Protein AF-A0A3D1TG32-F1 (afdb_monomer_lite)

Secondary structure (DSSP, 8-state):
----HHHHHHHHHHH-TT--PEEEE----SHHHHHHHHHHHHHHHHHHHHH----SHHHHHHHHHHHHHHHHHHHHHHHHHHHHHHT-EEEETTTEEE--SSHHHHHHHHHHHHT-

Structure (mmCIF, N/CA/C/O backbone):
data_AF-A0A3D1TG32-F1
#
_entry.id   AF-A0A3D1TG32-F1
#
loop_
_atom_site.group_PDB
_atom_site.id
_atom_site.type_symbol
_atom_site.label_atom_id
_atom_site.label_alt_id
_atom_site.label_comp_id
_atom_site.label_asym_id
_atom_site.label_entity_id
_atom_site.label_seq_id
_atom_site.pdbx_PDB_ins_code
_atom_site.Cartn_x
_atom_site.Cartn_y
_atom_site.Cartn_z
_atom_site.occupancy
_atom_site.B_iso_or_equiv
_atom_site.auth_seq_id
_atom_site.auth_comp_id
_atom_site.auth_asym_id
_atom_site.auth_atom_id
_atom_site.pdbx_PDB_model_num
ATOM 1 N N . TRP A 1 1 ? -0.770 10.480 2.208 1.00 73.12 1 TRP A N 1
ATOM 2 C CA . TRP A 1 1 ? -0.466 10.442 3.649 1.00 73.12 1 TRP A CA 1
ATOM 3 C C . TRP A 1 1 ? -0.588 11.841 4.241 1.00 73.12 1 TRP A C 1
ATOM 5 O O . TRP A 1 1 ? 0.348 12.623 4.122 1.00 73.12 1 TRP A O 1
ATOM 15 N N . SER A 1 2 ? -1.761 12.171 4.783 1.00 76.50 2 SER A N 1
ATOM 16 C CA . SER A 1 2 ? -2.083 13.472 5.405 1.00 76.50 2 SER A CA 1
ATOM 17 C C . SER A 1 2 ? -2.786 13.330 6.762 1.00 76.50 2 SER A C 1
ATOM 19 O O . SER A 1 2 ? -3.111 14.335 7.378 1.00 76.50 2 SER A O 1
ATOM 21 N N . ILE A 1 3 ? -3.035 12.092 7.195 1.00 83.62 3 ILE A N 1
ATOM 22 C CA . ILE A 1 3 ? -3.698 11.733 8.450 1.00 83.62 3 ILE A CA 1
ATOM 23 C C . ILE A 1 3 ? -2.622 11.119 9.346 1.00 83.62 3 ILE A C 1
ATOM 25 O O . ILE A 1 3 ? -1.809 10.336 8.848 1.00 83.62 3 ILE A O 1
ATOM 29 N N . ASP A 1 4 ? -2.580 11.504 10.618 1.00 89.38 4 ASP A N 1
ATOM 30 C CA . ASP A 1 4 ? -1.675 10.950 11.626 1.00 89.38 4 ASP A CA 1
ATOM 31 C C . ASP A 1 4 ? -2.314 9.778 12.396 1.00 89.38 4 ASP A C 1
ATOM 33 O O . ASP A 1 4 ? -3.522 9.549 12.327 1.00 89.38 4 ASP A O 1
ATOM 37 N N . GLU A 1 5 ? -1.501 9.036 13.150 1.00 88.44 5 GLU A N 1
ATOM 38 C CA . GLU A 1 5 ? -1.949 7.859 13.907 1.00 88.44 5 GLU A CA 1
ATOM 39 C C . GLU A 1 5 ? -3.086 8.183 14.890 1.00 88.44 5 GLU A C 1
ATOM 41 O O . GLU A 1 5 ? -4.032 7.402 15.014 1.00 88.44 5 GLU A O 1
ATOM 46 N N . ASN A 1 6 ? -3.030 9.333 15.576 1.00 91.06 6 ASN A N 1
ATOM 47 C CA . ASN A 1 6 ? -4.033 9.669 16.587 1.00 91.06 6 ASN A CA 1
ATOM 48 C C . ASN A 1 6 ? -5.393 9.933 15.953 1.00 91.06 6 ASN A C 1
ATOM 50 O O . ASN A 1 6 ? -6.405 9.537 16.528 1.00 91.06 6 ASN A O 1
ATOM 54 N N . SER A 1 7 ? -5.411 10.552 14.772 1.00 92.38 7 SER A N 1
ATOM 55 C CA . SER A 1 7 ? -6.635 10.755 13.999 1.00 92.38 7 SER A CA 1
ATOM 56 C C . SER A 1 7 ? -7.275 9.413 13.619 1.00 92.38 7 SER A C 1
ATOM 58 O O . SER A 1 7 ? -8.449 9.198 13.901 1.00 92.38 7 SER A O 1
ATOM 60 N N . VAL A 1 8 ? -6.491 8.449 13.114 1.00 92.12 8 VAL A N 1
ATOM 61 C CA . VAL A 1 8 ? -7.004 7.100 12.790 1.00 92.12 8 VAL A CA 1
ATOM 62 C C . VAL A 1 8 ? -7.527 6.377 14.035 1.00 92.12 8 VAL A C 1
ATOM 64 O O . VAL A 1 8 ? -8.586 5.750 13.999 1.00 92.12 8 VAL A O 1
ATOM 67 N N . ARG A 1 9 ? -6.819 6.483 15.166 1.00 91.62 9 ARG A N 1
ATOM 68 C CA . ARG A 1 9 ? -7.265 5.906 16.441 1.00 91.62 9 ARG A CA 1
ATOM 69 C C . ARG A 1 9 ? -8.552 6.567 16.946 1.00 91.62 9 ARG A C 1
ATOM 71 O O . ARG A 1 9 ? -9.401 5.880 17.513 1.00 91.62 9 ARG A O 1
ATOM 78 N N . ALA A 1 10 ? -8.703 7.878 16.771 1.00 93.06 10 ALA A N 1
ATOM 79 C CA . ALA A 1 10 ? -9.911 8.606 17.149 1.00 93.06 10 ALA A CA 1
ATOM 80 C C . ALA A 1 10 ? -11.116 8.163 16.306 1.00 93.06 10 ALA A C 1
ATOM 82 O O . ALA A 1 10 ? -12.159 7.848 16.879 1.00 93.06 10 ALA A O 1
ATOM 83 N N . ASP A 1 11 ? -10.942 8.031 14.991 1.00 92.38 11 ASP A N 1
ATOM 84 C CA . ASP A 1 11 ? -11.978 7.526 14.083 1.00 92.38 11 ASP A CA 1
ATOM 85 C C . ASP A 1 11 ? -12.393 6.094 14.455 1.00 92.38 11 ASP A C 1
ATOM 87 O O . ASP A 1 11 ? -13.583 5.784 14.551 1.00 92.38 11 ASP A O 1
ATOM 91 N N . ALA A 1 12 ? -11.415 5.236 14.770 1.00 92.44 12 ALA A N 1
ATOM 92 C CA . ALA A 1 12 ? -11.670 3.873 15.226 1.00 92.44 12 ALA A CA 1
ATOM 93 C C . ALA A 1 12 ? -12.491 3.833 16.523 1.00 92.44 12 ALA A C 1
ATOM 95 O O . ALA A 1 12 ? -13.416 3.029 16.648 1.00 92.44 12 ALA A O 1
ATOM 96 N N . ARG A 1 13 ? -12.213 4.734 17.476 1.00 91.81 13 ARG A N 1
ATOM 97 C CA . ARG A 1 13 ? -13.020 4.883 18.701 1.00 91.81 13 ARG A CA 1
ATOM 98 C C . ARG A 1 13 ? -14.432 5.364 18.396 1.00 91.81 13 ARG A C 1
ATOM 100 O O . ARG A 1 13 ? -15.382 4.831 18.963 1.00 91.81 13 ARG A O 1
ATOM 107 N N . GLN A 1 14 ? -14.574 6.342 17.504 1.00 92.62 14 GLN A N 1
ATOM 108 C CA . GLN A 1 14 ? -15.869 6.920 17.148 1.00 92.62 14 GLN A CA 1
ATOM 109 C C . GLN A 1 14 ? -16.780 5.923 16.422 1.00 92.62 14 GLN A C 1
ATOM 111 O O . GLN A 1 14 ? -17.996 5.976 16.597 1.00 92.62 14 GLN A O 1
ATOM 116 N N . ALA A 1 15 ? -16.206 4.989 15.660 1.00 89.31 15 ALA A N 1
ATOM 117 C CA . ALA A 1 15 ? -16.958 3.914 15.018 1.00 89.31 15 ALA A CA 1
ATOM 118 C C . ALA A 1 15 ? -17.688 3.005 16.029 1.00 89.31 15 ALA A C 1
ATOM 120 O O . ALA A 1 15 ? -18.714 2.419 15.692 1.00 89.31 15 ALA A O 1
ATOM 121 N N . GLY A 1 16 ? -17.197 2.923 17.271 1.00 84.75 16 GLY A N 1
ATOM 122 C CA . GLY A 1 16 ? -17.781 2.116 18.341 1.00 84.75 16 GLY A CA 1
ATOM 123 C C . GLY A 1 16 ? -17.426 0.627 18.260 1.00 84.75 16 GLY A C 1
ATOM 124 O O . GLY A 1 16 ? -17.074 0.097 17.208 1.00 84.75 16 GLY A O 1
ATOM 125 N N . ASN A 1 17 ? -17.536 -0.066 19.397 1.00 81.88 17 ASN A N 1
ATOM 126 C CA . ASN A 1 17 ? -17.062 -1.450 19.580 1.00 81.88 17 ASN A CA 1
ATOM 127 C C . ASN A 1 17 ? -17.841 -2.517 18.792 1.00 81.88 17 ASN A C 1
ATOM 129 O O . ASN A 1 17 ? -17.477 -3.683 18.831 1.00 81.88 17 ASN A O 1
ATOM 133 N N . GLN A 1 18 ? -18.962 -2.159 18.169 1.00 81.69 18 GLN A N 1
ATOM 134 C CA . GLN A 1 18 ? -19.784 -3.072 17.359 1.00 81.69 18 GLN A CA 1
ATOM 135 C C . GLN A 1 18 ? -19.614 -2.808 15.861 1.00 81.69 18 GLN A C 1
ATOM 137 O O . GLN A 1 18 ? -20.299 -3.406 15.036 1.00 81.69 18 GLN A O 1
ATOM 142 N N . SER A 1 19 ? -18.742 -1.864 15.503 1.00 86.00 19 SER A N 1
ATOM 143 C CA . SER A 1 19 ? -18.459 -1.569 14.111 1.00 86.00 19 SER A CA 1
ATOM 144 C C . SER A 1 19 ? -17.558 -2.650 13.520 1.00 86.00 19 SER A C 1
ATOM 146 O O . SER A 1 19 ? -16.485 -2.900 14.072 1.00 86.00 19 SER A O 1
ATOM 148 N N . PRO A 1 20 ? -17.921 -3.223 12.360 1.00 88.38 20 PRO A N 1
ATOM 149 C CA . PRO A 1 20 ? -17.083 -4.193 11.667 1.00 88.38 20 PRO A CA 1
ATOM 150 C C . PRO A 1 20 ? -15.914 -3.539 10.904 1.00 88.38 20 PRO A C 1
ATOM 152 O O . PRO A 1 20 ? -15.246 -4.189 10.101 1.00 88.38 20 PRO A O 1
ATOM 155 N N . ILE A 1 21 ? -15.692 -2.231 11.080 1.00 91.56 21 ILE A N 1
ATOM 156 C CA . ILE A 1 21 ? -14.668 -1.483 10.350 1.00 91.56 21 ILE A CA 1
ATOM 157 C C . ILE A 1 21 ? -13.293 -1.723 10.982 1.00 91.56 21 ILE A C 1
ATOM 159 O O . ILE A 1 21 ? -13.086 -1.497 12.176 1.00 91.56 21 ILE A O 1
ATOM 163 N N . VAL A 1 22 ? -12.336 -2.107 10.137 1.00 91.94 22 VAL A N 1
ATOM 164 C CA . VAL A 1 22 ? -10.911 -2.186 10.466 1.00 91.94 22 VAL A CA 1
ATOM 165 C C . VAL A 1 22 ? -10.209 -0.941 9.930 1.00 91.94 22 VAL A C 1
ATOM 167 O O . VAL A 1 22 ? -10.294 -0.617 8.745 1.00 91.94 22 VAL A O 1
ATOM 170 N N . PHE A 1 23 ? -9.497 -0.246 10.805 1.00 93.50 23 PHE A N 1
ATOM 171 C CA . PHE A 1 23 ? -8.736 0.957 10.507 1.00 93.50 23 PHE A CA 1
ATOM 172 C C . PHE A 1 23 ? -7.255 0.606 10.420 1.00 93.50 23 PHE A C 1
ATOM 174 O O . PHE A 1 23 ? -6.682 0.063 11.359 1.00 93.50 23 PHE A O 1
ATOM 181 N N . VAL A 1 24 ? -6.614 0.939 9.302 1.00 93.25 24 VAL A N 1
ATOM 182 C CA . VAL A 1 24 ? -5.186 0.673 9.092 1.00 93.25 24 VAL A CA 1
ATOM 183 C C . VAL A 1 24 ? -4.458 1.993 8.894 1.00 93.25 24 VAL A C 1
ATOM 185 O O . VAL A 1 24 ? -4.738 2.738 7.955 1.00 93.25 24 VAL A O 1
ATOM 188 N N . PHE A 1 25 ? -3.501 2.276 9.769 1.00 93.00 25 PHE A N 1
ATOM 189 C CA . PHE A 1 25 ? -2.583 3.395 9.627 1.00 93.00 25 PHE A CA 1
ATOM 190 C C . PHE A 1 25 ? -1.256 2.898 9.058 1.00 93.00 25 PHE A C 1
ATOM 192 O O . PHE A 1 25 ? -0.622 2.014 9.627 1.00 93.00 25 PHE A O 1
ATOM 199 N N . ILE A 1 26 ? -0.820 3.494 7.949 1.00 90.94 26 ILE A N 1
ATOM 200 C CA . ILE A 1 26 ? 0.493 3.234 7.352 1.00 90.94 26 ILE A CA 1
ATOM 201 C C . ILE A 1 26 ? 1.299 4.531 7.456 1.00 90.94 26 ILE A C 1
ATOM 203 O O . ILE A 1 26 ? 0.895 5.534 6.851 1.00 90.94 26 ILE A O 1
ATOM 207 N N . PRO A 1 27 ? 2.411 4.549 8.210 1.00 88.94 27 PRO A N 1
ATOM 208 C CA . PRO A 1 27 ? 3.192 5.754 8.407 1.00 88.94 27 PRO A CA 1
ATOM 209 C C . PRO A 1 27 ? 3.839 6.212 7.105 1.00 88.94 27 PRO A C 1
ATOM 211 O O . PRO A 1 27 ? 4.290 5.418 6.279 1.00 88.94 27 PRO A O 1
ATOM 214 N N . LYS A 1 28 ? 3.957 7.533 6.966 1.00 85.31 28 LYS A N 1
ATOM 215 C CA . LYS A 1 28 ? 4.724 8.142 5.886 1.00 85.31 28 LYS A CA 1
ATOM 216 C C . LYS A 1 28 ? 6.218 7.976 6.142 1.00 85.31 28 LYS A C 1
ATOM 218 O O . LYS A 1 28 ? 6.808 8.801 6.832 1.00 85.31 28 LYS A O 1
ATOM 223 N N . ARG A 1 29 ? 6.827 6.944 5.562 1.00 83.62 29 ARG A N 1
ATOM 224 C CA . ARG A 1 29 ? 8.285 6.750 5.549 1.00 83.62 29 ARG A CA 1
ATOM 225 C C . ARG A 1 29 ? 8.809 6.894 4.130 1.00 83.62 29 ARG A C 1
ATOM 227 O O . ARG A 1 29 ? 8.200 6.366 3.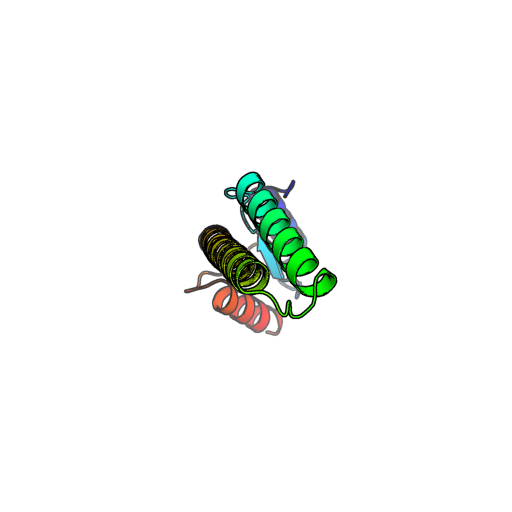205 1.00 83.62 29 ARG A O 1
ATOM 234 N N . SER A 1 30 ? 9.869 7.686 3.965 1.00 84.06 30 SER A N 1
ATOM 235 C CA . SER A 1 30 ? 10.634 7.805 2.712 1.00 84.06 30 SER A CA 1
ATOM 236 C C . SER A 1 30 ? 9.772 7.977 1.446 1.00 84.06 30 SER A C 1
ATOM 238 O O . SER A 1 30 ? 10.058 7.428 0.387 1.00 84.06 30 SER A O 1
ATOM 240 N N . ALA A 1 31 ? 8.671 8.734 1.547 1.00 83.44 31 ALA A N 1
ATOM 241 C CA . ALA A 1 31 ? 7.654 8.808 0.491 1.00 83.44 31 ALA A CA 1
ATOM 242 C C . ALA A 1 31 ? 8.178 9.387 -0.824 1.00 83.44 31 ALA A C 1
ATOM 244 O O . ALA A 1 31 ? 7.715 9.006 -1.900 1.00 83.44 31 ALA A O 1
ATOM 245 N N . ASP A 1 32 ? 9.109 10.333 -0.726 1.00 87.88 32 ASP A N 1
ATOM 246 C CA . ASP A 1 32 ? 9.712 10.968 -1.891 1.00 87.88 32 ASP A CA 1
ATOM 247 C C . ASP A 1 32 ? 10.645 9.986 -2.614 1.00 87.88 32 ASP A C 1
ATOM 249 O O . ASP A 1 32 ? 10.608 9.908 -3.843 1.00 87.88 32 ASP A O 1
ATOM 253 N N . ASP A 1 33 ? 11.371 9.148 -1.867 1.00 89.00 33 ASP A N 1
ATOM 254 C CA . ASP A 1 33 ? 12.197 8.072 -2.424 1.00 89.00 33 ASP A CA 1
ATOM 255 C C . ASP A 1 33 ? 11.339 6.972 -3.054 1.00 89.00 33 ASP A C 1
ATOM 257 O O . ASP A 1 33 ? 11.592 6.567 -4.191 1.00 89.00 33 ASP A O 1
ATOM 261 N N . LEU A 1 34 ? 10.256 6.552 -2.388 1.00 90.00 34 LEU A N 1
ATOM 262 C CA . LEU A 1 34 ? 9.305 5.588 -2.950 1.00 90.00 34 LEU A CA 1
ATOM 263 C C . LEU A 1 34 ? 8.710 6.115 -4.261 1.00 90.00 34 LEU A C 1
ATOM 265 O O . LEU A 1 34 ? 8.645 5.401 -5.264 1.00 90.00 34 LEU A O 1
ATOM 269 N N . ARG A 1 35 ? 8.309 7.391 -4.281 1.00 91.12 35 ARG A N 1
ATOM 270 C CA . ARG A 1 35 ? 7.798 8.050 -5.486 1.00 91.12 35 ARG A CA 1
ATOM 271 C C . ARG A 1 35 ? 8.843 8.066 -6.597 1.00 91.12 35 ARG A C 1
ATOM 273 O O . ARG A 1 35 ? 8.498 7.779 -7.743 1.00 91.12 35 ARG A O 1
ATOM 280 N N . ARG A 1 36 ? 10.091 8.408 -6.279 1.00 93.44 36 ARG A N 1
ATOM 281 C CA . ARG A 1 36 ? 11.193 8.436 -7.243 1.00 93.44 36 ARG A CA 1
ATOM 282 C C . ARG A 1 36 ? 11.421 7.058 -7.860 1.00 93.44 36 ARG A C 1
ATOM 284 O O . ARG A 1 36 ? 11.397 6.941 -9.082 1.00 93.44 36 ARG A O 1
ATOM 291 N N . HIS A 1 37 ? 11.535 6.012 -7.045 1.00 92.25 37 HIS A N 1
ATOM 292 C CA . HIS A 1 37 ? 11.746 4.656 -7.550 1.00 92.25 37 HIS A CA 1
ATOM 293 C C . HIS A 1 37 ? 10.552 4.127 -8.355 1.00 92.25 37 HIS A C 1
ATOM 295 O O . HIS A 1 37 ? 10.752 3.452 -9.363 1.00 92.25 37 HIS A O 1
ATOM 301 N N . LEU A 1 38 ? 9.315 4.491 -7.997 1.00 92.38 38 LEU A N 1
ATOM 302 C CA . LEU A 1 38 ? 8.130 4.191 -8.812 1.00 92.38 38 LEU A CA 1
ATOM 303 C C . LEU A 1 38 ? 8.186 4.849 -10.196 1.00 92.38 38 LEU A C 1
ATOM 305 O O . LEU A 1 38 ? 7.774 4.234 -11.182 1.00 92.38 38 LEU A O 1
ATOM 309 N N . ILE A 1 39 ? 8.676 6.088 -10.277 1.00 93.50 39 ILE A N 1
ATOM 310 C CA . ILE A 1 39 ? 8.876 6.784 -11.554 1.00 93.50 39 ILE A CA 1
ATOM 311 C C . ILE A 1 39 ? 9.943 6.056 -12.376 1.00 93.50 39 ILE A C 1
ATOM 313 O O . ILE A 1 39 ? 9.678 5.733 -13.533 1.00 93.50 39 ILE A O 1
ATOM 317 N N . ASP A 1 40 ? 11.090 5.734 -11.775 1.00 91.56 40 ASP A N 1
ATOM 318 C CA . ASP A 1 40 ? 12.194 5.043 -12.452 1.00 91.56 40 ASP A CA 1
ATOM 319 C C . ASP A 1 40 ? 11.767 3.658 -12.966 1.00 91.56 40 ASP A C 1
ATOM 321 O O . ASP A 1 40 ? 12.012 3.317 -14.125 1.00 91.56 40 ASP A O 1
ATOM 325 N N . PHE A 1 41 ? 11.044 2.885 -12.149 1.00 93.06 41 PHE A N 1
ATOM 326 C CA . PHE A 1 41 ? 10.500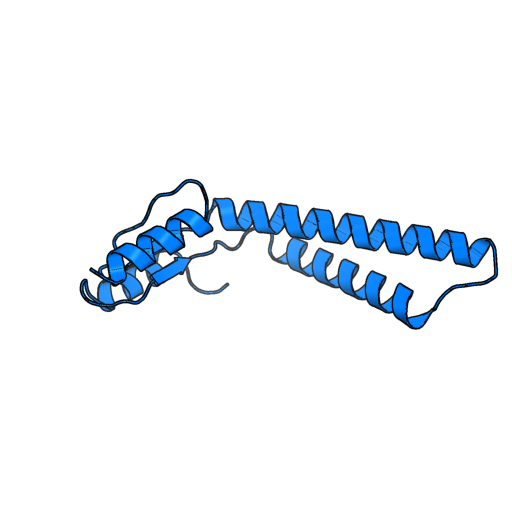 1.581 -12.532 1.00 93.06 41 PHE A CA 1
ATOM 327 C C . PHE A 1 41 ? 9.557 1.687 -13.737 1.00 93.06 41 PHE A C 1
ATOM 329 O O . PHE A 1 41 ? 9.690 0.933 -14.707 1.00 93.06 41 PHE A O 1
ATOM 336 N N . LYS A 1 42 ? 8.620 2.645 -13.705 1.00 92.50 42 LYS A N 1
ATOM 337 C CA . LYS A 1 42 ? 7.668 2.868 -14.802 1.00 92.50 42 LYS A CA 1
ATOM 338 C C . LYS A 1 42 ? 8.360 3.365 -16.069 1.00 92.50 42 LYS A C 1
ATOM 340 O O . LYS A 1 42 ? 8.013 2.912 -17.156 1.00 92.50 42 LYS A O 1
ATOM 345 N N . ALA A 1 43 ? 9.338 4.259 -15.943 1.00 91.38 43 ALA A N 1
ATOM 346 C CA . ALA A 1 43 ? 10.094 4.788 -17.073 1.00 91.38 43 ALA A CA 1
ATOM 347 C C . ALA A 1 43 ? 10.937 3.698 -17.757 1.00 91.38 43 ALA A C 1
ATOM 349 O O . ALA A 1 43 ? 10.919 3.582 -18.987 1.00 91.38 43 ALA A O 1
ATOM 350 N N . ALA A 1 44 ? 11.620 2.858 -16.974 1.00 88.56 44 ALA A N 1
ATOM 351 C CA . ALA A 1 44 ? 12.386 1.728 -17.492 1.00 88.56 44 ALA A CA 1
ATOM 352 C C . ALA A 1 44 ? 11.471 0.698 -18.178 1.00 88.56 44 ALA A C 1
ATOM 354 O O . ALA A 1 44 ? 11.746 0.287 -19.305 1.00 88.56 44 ALA A O 1
ATOM 355 N N . GLY A 1 45 ? 10.339 0.349 -17.552 1.00 88.44 45 GLY A N 1
ATOM 356 C CA . GLY A 1 45 ? 9.332 -0.543 -18.138 1.00 88.44 45 GLY A CA 1
ATOM 357 C C . GLY A 1 45 ? 8.781 -0.022 -19.468 1.00 88.44 45 GLY A C 1
ATOM 358 O O . GLY A 1 45 ? 8.845 -0.722 -20.475 1.00 88.44 45 GLY A O 1
ATOM 359 N N . ALA A 1 46 ? 8.345 1.240 -19.506 1.00 88.88 46 ALA A N 1
ATOM 360 C CA . ALA A 1 46 ? 7.837 1.865 -20.727 1.00 88.88 46 ALA A CA 1
ATOM 361 C C . ALA A 1 46 ? 8.892 1.916 -21.847 1.00 88.88 46 ALA A C 1
ATOM 363 O O . ALA A 1 46 ? 8.560 1.779 -23.024 1.00 88.88 46 ALA A O 1
ATOM 364 N N . THR A 1 47 ? 10.170 2.092 -21.498 1.00 85.75 47 THR A N 1
ATOM 365 C CA . THR A 1 47 ? 11.275 2.083 -22.468 1.00 85.75 47 THR A CA 1
ATOM 366 C C . THR A 1 47 ? 11.474 0.696 -23.077 1.00 85.75 47 THR A C 1
ATOM 368 O O . THR A 1 47 ? 11.593 0.585 -24.299 1.00 85.75 47 THR A O 1
ATOM 371 N N . LEU A 1 48 ? 11.466 -0.353 -22.248 1.00 85.25 48 LEU A N 1
ATOM 372 C CA . LEU A 1 48 ? 11.587 -1.748 -22.686 1.00 85.25 48 LEU A CA 1
ATOM 373 C C . LEU A 1 48 ? 10.420 -2.156 -23.595 1.00 85.25 48 LEU A C 1
ATOM 375 O O . LEU A 1 48 ? 10.638 -2.745 -24.652 1.00 85.25 48 LEU A O 1
ATOM 379 N N . GLU A 1 49 ? 9.193 -1.788 -23.225 1.00 83.56 49 GLU A N 1
ATOM 380 C CA . GLU A 1 49 ? 7.992 -2.095 -24.009 1.00 83.56 49 GLU A CA 1
ATOM 381 C C . GLU A 1 49 ? 7.968 -1.346 -25.347 1.00 83.56 49 GLU A C 1
ATOM 383 O O . GLU A 1 49 ? 7.658 -1.928 -26.386 1.00 83.56 49 GLU A O 1
ATOM 388 N N . ARG A 1 50 ? 8.340 -0.058 -25.355 1.00 79.19 50 ARG A N 1
ATOM 389 C CA . ARG A 1 50 ? 8.261 0.787 -26.556 1.00 79.19 50 ARG A CA 1
ATOM 390 C C . ARG A 1 50 ? 9.356 0.500 -27.584 1.00 79.19 5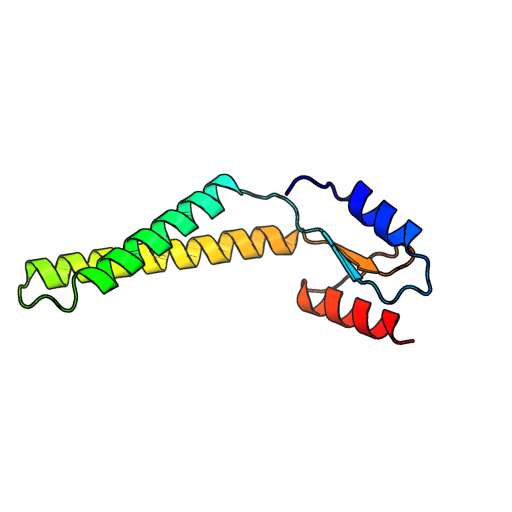0 ARG A C 1
ATOM 392 O O . ARG A 1 50 ? 9.148 0.759 -28.768 1.00 79.19 50 ARG A O 1
ATOM 399 N N . ARG A 1 51 ? 10.531 0.026 -27.157 1.00 73.00 51 ARG A N 1
ATOM 400 C CA . ARG A 1 51 ? 11.679 -0.244 -28.046 1.00 73.00 51 ARG A CA 1
ATOM 401 C C . ARG A 1 51 ? 11.696 -1.669 -28.619 1.00 73.00 51 ARG A C 1
ATOM 403 O O . ARG A 1 51 ? 12.436 -1.895 -29.572 1.00 73.00 51 ARG A O 1
ATOM 410 N N . GLY A 1 52 ? 10.870 -2.591 -28.113 1.00 64.88 52 GLY A N 1
ATOM 411 C CA . GLY A 1 52 ? 10.795 -3.973 -28.606 1.00 64.88 52 GLY A CA 1
ATOM 412 C C . GLY A 1 52 ? 12.092 -4.768 -28.391 1.00 64.88 52 GLY A C 1
ATOM 413 O O . GLY A 1 52 ? 12.911 -4.413 -27.545 1.00 64.88 52 GLY A O 1
ATOM 414 N N . THR A 1 53 ? 12.291 -5.859 -29.142 1.00 68.00 53 THR A N 1
ATOM 415 C CA . THR A 1 53 ? 13.538 -6.647 -29.104 1.00 68.00 53 THR A CA 1
ATOM 416 C C . THR A 1 53 ? 14.516 -6.119 -30.159 1.00 68.00 53 THR A C 1
ATOM 418 O O . THR A 1 53 ? 14.273 -6.318 -31.349 1.00 68.00 53 THR A O 1
ATOM 421 N N . PRO A 1 54 ? 15.595 -5.421 -29.766 1.00 74.25 54 PRO A N 1
ATOM 422 C CA . PRO A 1 54 ? 16.579 -4.919 -30.716 1.00 74.25 54 PRO A CA 1
ATOM 423 C C . PRO A 1 54 ? 17.408 -6.060 -31.321 1.00 74.25 54 PRO A C 1
ATOM 425 O O . PRO A 1 54 ? 17.723 -7.029 -30.640 1.00 74.25 54 PRO A O 1
ATOM 428 N N . ASN A 1 55 ? 17.802 -5.906 -32.589 1.00 76.69 55 ASN A N 1
ATOM 429 C CA . ASN A 1 55 ? 18.609 -6.886 -33.334 1.00 76.69 55 ASN A CA 1
ATOM 430 C C . ASN A 1 55 ? 20.094 -6.491 -33.445 1.00 76.69 55 ASN A C 1
ATOM 432 O O . ASN A 1 55 ? 20.827 -7.084 -34.233 1.00 76.69 55 ASN A O 1
ATOM 436 N N . THR A 1 56 ? 20.537 -5.472 -32.698 1.00 85.75 56 THR A N 1
ATOM 437 C CA . THR A 1 56 ? 21.946 -5.049 -32.650 1.00 85.75 56 THR A CA 1
ATOM 438 C C . THR A 1 56 ? 22.572 -5.382 -31.290 1.00 85.75 56 THR A C 1
ATOM 440 O O . THR A 1 56 ? 21.855 -5.404 -30.277 1.00 85.75 56 THR A O 1
ATOM 443 N N . PRO A 1 57 ? 23.895 -5.631 -31.229 1.00 82.19 57 PRO A N 1
ATOM 444 C CA . PRO A 1 57 ? 24.608 -5.846 -29.968 1.00 82.19 57 PRO A CA 1
ATOM 445 C C . PRO A 1 57 ? 24.398 -4.702 -28.967 1.00 82.19 57 PRO A C 1
ATOM 447 O O . PRO A 1 57 ? 24.056 -4.945 -27.812 1.00 82.19 57 PRO A O 1
ATOM 450 N N . GLU A 1 58 ? 24.474 -3.454 -29.432 1.00 85.69 58 GLU A N 1
ATOM 451 C CA . GLU A 1 58 ? 24.311 -2.250 -28.608 1.00 85.69 58 GLU A CA 1
ATOM 452 C C . GLU A 1 58 ? 22.886 -2.137 -28.058 1.00 85.69 58 GLU A C 1
ATOM 454 O O . GLU A 1 58 ? 22.669 -1.715 -26.924 1.00 85.69 58 GLU A O 1
ATOM 459 N N . GLY A 1 59 ? 21.886 -2.541 -28.847 1.00 83.75 59 GLY A N 1
ATOM 460 C CA . GLY A 1 59 ? 20.500 -2.559 -28.399 1.00 83.75 59 GLY A CA 1
ATOM 461 C C . GLY A 1 59 ? 20.246 -3.644 -27.352 1.00 83.75 59 GLY A C 1
ATOM 462 O O . GLY A 1 59 ? 19.490 -3.419 -26.407 1.00 83.75 59 GLY A O 1
ATOM 463 N N . THR A 1 60 ? 20.899 -4.800 -27.483 1.00 84.94 60 THR A N 1
ATOM 464 C CA . THR A 1 60 ? 20.822 -5.888 -26.494 1.00 84.94 60 THR A CA 1
ATOM 465 C C . THR A 1 60 ? 21.453 -5.466 -25.168 1.00 84.94 60 THR A C 1
ATOM 467 O O . THR A 1 60 ? 20.876 -5.688 -24.100 1.00 84.94 60 THR A O 1
ATOM 470 N N . GLU A 1 61 ? 22.598 -4.788 -25.228 1.00 87.19 61 GLU A N 1
ATOM 471 C CA . GLU A 1 61 ? 23.265 -4.224 -24.056 1.00 87.19 61 GLU A CA 1
ATOM 472 C C . GLU A 1 61 ? 22.416 -3.129 -23.390 1.00 87.19 61 GLU A C 1
ATOM 474 O O . GLU A 1 61 ? 22.153 -3.189 -22.187 1.00 87.19 61 GLU A O 1
ATOM 479 N N . ALA A 1 62 ? 21.880 -2.186 -24.173 1.00 86.44 62 ALA A N 1
ATOM 480 C CA . ALA A 1 62 ? 21.001 -1.133 -23.667 1.00 86.44 62 ALA A CA 1
ATOM 481 C C . ALA A 1 62 ? 19.721 -1.694 -23.022 1.00 86.44 62 ALA A C 1
ATOM 483 O O . ALA A 1 62 ? 19.288 -1.210 -21.972 1.00 86.44 62 ALA A O 1
ATOM 484 N N . ARG A 1 63 ? 19.126 -2.741 -23.611 1.00 85.75 63 ARG A N 1
ATOM 485 C CA . ARG A 1 63 ? 17.979 -3.450 -23.028 1.00 85.75 63 ARG A CA 1
ATOM 486 C C . ARG A 1 63 ? 18.347 -4.068 -21.683 1.00 85.75 63 ARG A C 1
ATOM 488 O O . ARG A 1 63 ? 17.634 -3.848 -20.710 1.00 85.75 63 ARG A O 1
ATOM 495 N N . SER A 1 64 ? 19.473 -4.773 -21.617 1.00 88.31 64 SER A N 1
ATOM 496 C CA . SER A 1 64 ? 19.950 -5.426 -20.391 1.00 88.31 64 SER A CA 1
ATOM 497 C C . SER A 1 64 ? 20.207 -4.408 -19.270 1.00 88.31 64 SER A C 1
ATOM 499 O O . SER A 1 64 ? 19.851 -4.634 -18.110 1.00 88.31 64 SER A O 1
ATOM 501 N N . ALA A 1 65 ? 20.748 -3.234 -19.612 1.00 89.12 65 ALA A N 1
ATOM 502 C CA . ALA A 1 65 ? 20.928 -2.123 -18.680 1.00 89.12 65 ALA A CA 1
ATOM 503 C C . ALA A 1 65 ? 19.591 -1.541 -18.176 1.00 89.12 65 ALA A C 1
ATOM 505 O O . ALA A 1 65 ? 19.448 -1.247 -16.983 1.00 89.12 65 ALA A O 1
ATOM 506 N N . MET A 1 66 ? 18.589 -1.401 -19.052 1.00 90.69 66 MET A N 1
ATOM 507 C CA . MET A 1 66 ? 17.245 -0.949 -18.666 1.00 90.69 66 MET A CA 1
ATOM 508 C C . MET A 1 66 ? 16.507 -1.981 -17.810 1.00 90.69 66 MET A C 1
ATOM 510 O O . MET A 1 66 ? 15.839 -1.611 -16.848 1.00 90.69 66 MET A O 1
ATOM 514 N N . GLU A 1 67 ? 16.664 -3.267 -18.103 1.00 91.06 67 GLU A N 1
ATOM 515 C CA . GLU A 1 67 ? 16.084 -4.367 -17.329 1.00 91.06 67 GLU A CA 1
ATOM 516 C C . GLU A 1 67 ? 16.699 -4.439 -15.927 1.00 91.06 67 GLU A C 1
ATOM 518 O O . GLU A 1 67 ? 15.980 -4.511 -14.932 1.00 91.06 67 GLU A O 1
ATOM 523 N N . THR A 1 68 ? 18.016 -4.244 -15.831 1.00 93.44 68 THR A N 1
ATOM 524 C CA . THR A 1 68 ? 18.712 -4.097 -14.546 1.00 93.44 68 THR A CA 1
ATOM 525 C C . THR A 1 68 ? 18.215 -2.878 -13.765 1.00 93.44 68 THR A C 1
ATOM 527 O O . THR A 1 68 ? 17.982 -2.962 -12.561 1.00 93.44 68 THR A O 1
ATOM 530 N N . THR A 1 69 ? 18.032 -1.735 -14.433 1.00 91.00 69 THR A N 1
ATOM 531 C CA . THR A 1 69 ? 17.490 -0.517 -13.804 1.00 91.00 69 THR A CA 1
ATOM 532 C C . THR A 1 69 ? 16.078 -0.752 -13.273 1.00 91.00 69 THR A C 1
ATOM 534 O O . THR A 1 69 ? 15.788 -0.404 -12.128 1.00 91.00 69 THR A O 1
ATOM 537 N N . ARG A 1 70 ? 15.216 -1.397 -14.070 1.00 92.19 70 ARG A N 1
ATOM 538 C CA . ARG A 1 70 ? 13.859 -1.770 -13.666 1.00 92.19 70 ARG A CA 1
ATOM 539 C C . ARG A 1 70 ? 13.884 -2.683 -12.442 1.00 92.19 70 ARG A C 1
ATOM 541 O O . ARG A 1 70 ? 13.159 -2.410 -11.493 1.00 92.19 70 ARG A O 1
ATOM 548 N N . GLN A 1 71 ? 14.716 -3.724 -12.445 1.00 94.94 71 GLN A N 1
ATOM 549 C CA . GLN A 1 71 ? 14.791 -4.663 -11.326 1.00 94.94 71 GLN A CA 1
ATOM 550 C C . GLN A 1 71 ? 15.259 -3.970 -10.044 1.00 94.94 71 GLN A C 1
ATOM 552 O O . GLN A 1 71 ? 14.588 -4.061 -9.024 1.00 94.94 71 GLN A O 1
ATOM 557 N N . ARG A 1 72 ? 16.335 -3.177 -10.110 1.00 94.19 72 ARG A N 1
ATOM 558 C CA . ARG A 1 72 ? 16.829 -2.418 -8.949 1.00 94.19 72 ARG A CA 1
ATOM 559 C C . ARG A 1 72 ? 15.782 -1.456 -8.390 1.00 94.19 72 ARG A C 1
ATOM 561 O O . ARG A 1 72 ? 15.665 -1.320 -7.176 1.00 94.19 72 ARG A O 1
ATOM 568 N N . ALA A 1 73 ? 15.034 -0.779 -9.263 1.00 92.88 73 ALA A N 1
ATOM 569 C CA . ALA A 1 73 ? 13.950 0.098 -8.836 1.00 92.88 73 ALA A CA 1
ATOM 570 C C . ALA A 1 73 ? 12.819 -0.693 -8.158 1.00 92.88 73 ALA A C 1
ATOM 572 O O . ALA A 1 73 ? 12.305 -0.241 -7.141 1.00 92.88 73 ALA A O 1
ATOM 573 N N . ALA A 1 74 ? 12.468 -1.878 -8.672 1.00 94.19 74 ALA A N 1
ATOM 574 C CA . ALA A 1 74 ? 11.482 -2.764 -8.052 1.00 94.19 74 ALA A CA 1
ATOM 575 C C . ALA A 1 74 ? 11.921 -3.231 -6.658 1.00 94.19 74 ALA A C 1
ATOM 577 O O . ALA A 1 74 ? 11.145 -3.132 -5.712 1.00 94.19 74 ALA A O 1
ATOM 578 N N . ASP A 1 75 ? 13.173 -3.669 -6.520 1.00 96.00 75 ASP A N 1
ATOM 579 C CA . ASP A 1 75 ? 13.723 -4.128 -5.242 1.00 96.00 75 ASP A CA 1
ATOM 580 C C . ASP A 1 75 ? 13.695 -3.000 -4.200 1.00 96.00 75 ASP A C 1
ATOM 582 O O . ASP A 1 75 ? 13.255 -3.205 -3.070 1.00 96.00 75 ASP A O 1
ATOM 586 N N . LYS A 1 76 ? 14.066 -1.774 -4.598 1.00 94.00 76 LYS A N 1
ATOM 587 C CA . LYS A 1 76 ? 13.980 -0.598 -3.720 1.00 94.00 76 LYS A CA 1
ATOM 588 C C . LYS A 1 76 ? 12.554 -0.199 -3.370 1.00 94.00 76 LYS A C 1
ATOM 590 O O . LYS A 1 76 ? 12.315 0.216 -2.241 1.00 94.00 76 LYS A O 1
ATOM 595 N N . ILE A 1 77 ? 11.600 -0.339 -4.289 1.00 93.38 77 ILE A N 1
ATOM 596 C CA . ILE A 1 77 ? 10.182 -0.129 -3.973 1.00 93.38 77 ILE A CA 1
ATOM 597 C C . ILE A 1 77 ? 9.731 -1.118 -2.896 1.00 93.38 77 ILE A C 1
ATOM 599 O O . ILE A 1 77 ? 9.101 -0.688 -1.934 1.00 93.38 77 ILE A O 1
ATOM 603 N N . HIS A 1 78 ? 10.057 -2.407 -3.032 1.00 93.19 78 HIS A N 1
ATOM 604 C CA . HIS A 1 78 ? 9.681 -3.415 -2.039 1.00 93.19 78 HIS A CA 1
ATO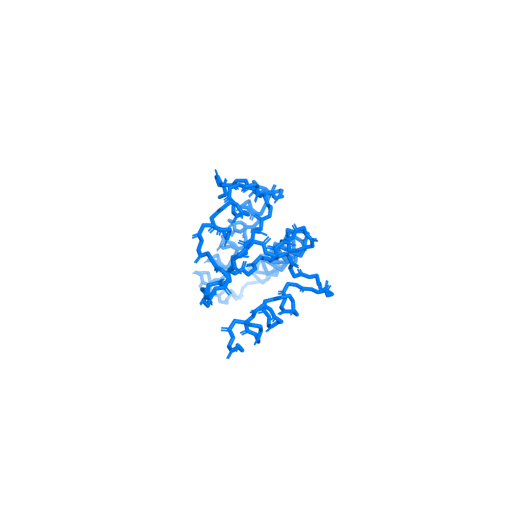M 605 C C . HIS A 1 78 ? 10.307 -3.130 -0.672 1.00 93.19 78 HIS A C 1
ATOM 607 O O . HIS A 1 78 ? 9.581 -3.089 0.312 1.00 93.19 78 HIS A O 1
ATOM 613 N N . GLU A 1 79 ? 11.602 -2.814 -0.616 1.00 92.94 79 GLU A N 1
ATOM 614 C CA . GLU A 1 79 ? 12.292 -2.459 0.633 1.00 92.94 79 GLU A CA 1
ATOM 615 C C . GLU A 1 79 ? 11.624 -1.272 1.351 1.00 92.94 79 GLU A C 1
ATOM 617 O O . GLU A 1 79 ? 11.366 -1.326 2.552 1.00 92.94 79 GLU A O 1
ATOM 622 N N . LEU A 1 80 ? 11.278 -0.214 0.608 1.00 91.50 80 LEU A N 1
ATOM 623 C CA . LEU A 1 80 ? 10.610 0.967 1.164 1.00 91.50 80 LEU A CA 1
ATOM 624 C C . LEU A 1 80 ? 9.170 0.677 1.612 1.00 91.50 80 LEU A C 1
ATOM 626 O O . LEU A 1 80 ? 8.689 1.269 2.581 1.00 91.50 80 LEU A O 1
ATOM 630 N N . LEU A 1 81 ? 8.466 -0.216 0.912 1.00 90.56 81 LEU A N 1
ATOM 631 C CA . LEU A 1 81 ? 7.131 -0.659 1.308 1.00 90.56 81 LEU A CA 1
ATOM 632 C C . LEU A 1 81 ? 7.184 -1.515 2.573 1.00 90.56 81 LEU A C 1
ATOM 634 O O . LEU A 1 81 ? 6.401 -1.267 3.486 1.00 90.56 81 LEU A O 1
ATOM 638 N N . ASP A 1 82 ? 8.127 -2.449 2.667 1.00 89.88 82 ASP A N 1
ATOM 639 C CA . ASP A 1 82 ? 8.334 -3.278 3.856 1.00 89.88 82 ASP A CA 1
ATOM 640 C C . ASP A 1 82 ? 8.687 -2.411 5.070 1.00 89.88 82 ASP A C 1
ATOM 642 O O . ASP A 1 82 ? 8.130 -2.584 6.158 1.00 89.88 82 ASP A O 1
ATOM 646 N N . GLU A 1 83 ? 9.535 -1.396 4.883 1.00 89.06 83 GLU A N 1
ATOM 647 C CA . GLU A 1 83 ? 9.834 -0.421 5.930 1.00 89.06 83 GLU A CA 1
ATOM 648 C C . GLU A 1 83 ? 8.578 0.354 6.360 1.00 89.06 83 GLU A C 1
ATOM 650 O O . GLU A 1 83 ? 8.350 0.549 7.559 1.00 89.06 83 GLU A O 1
ATOM 655 N N . ALA A 1 84 ? 7.733 0.781 5.417 1.00 89.00 84 ALA A N 1
ATOM 656 C CA . ALA A 1 84 ? 6.480 1.462 5.731 1.00 89.00 84 ALA A CA 1
ATOM 657 C C . ALA A 1 84 ? 5.499 0.539 6.477 1.00 89.00 84 ALA A C 1
ATOM 659 O O . ALA A 1 84 ? 4.906 0.955 7.475 1.00 89.00 84 ALA A O 1
ATOM 660 N N . PHE A 1 85 ? 5.368 -0.720 6.048 1.00 89.50 85 PHE A N 1
ATOM 661 C CA . PHE A 1 85 ? 4.492 -1.709 6.676 1.00 89.50 85 PHE A CA 1
ATOM 662 C C . PHE A 1 85 ? 4.982 -2.157 8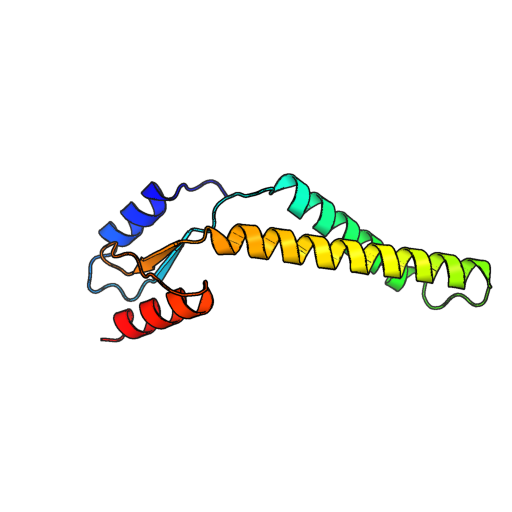.053 1.00 89.50 85 PHE A C 1
ATOM 664 O O . PHE A 1 85 ? 4.154 -2.400 8.926 1.00 89.50 85 PHE A O 1
ATOM 671 N N . SER A 1 86 ? 6.294 -2.167 8.308 1.00 87.50 86 SER A N 1
ATOM 672 C CA . SER A 1 86 ? 6.843 -2.455 9.645 1.00 87.50 86 SER A CA 1
ATOM 673 C C . SER A 1 86 ? 6.377 -1.462 10.718 1.00 87.50 86 SER A C 1
ATOM 675 O O . SER A 1 86 ? 6.343 -1.779 11.904 1.00 87.50 86 SER A O 1
ATOM 677 N N . GLY A 1 87 ? 6.032 -0.236 10.312 1.00 87.94 87 GLY A N 1
ATOM 678 C CA . GLY A 1 87 ? 5.474 0.782 11.194 1.00 87.94 87 GLY A CA 1
ATOM 679 C C . GLY A 1 87 ? 3.953 0.891 11.123 1.00 87.94 87 GLY A C 1
ATOM 680 O O . GLY A 1 87 ? 3.404 1.814 11.726 1.00 87.94 87 GLY A O 1
ATOM 681 N N . ALA A 1 88 ? 3.282 0.024 10.361 1.00 92.25 88 ALA A N 1
ATOM 682 C CA . ALA A 1 88 ? 1.836 0.056 10.236 1.00 92.25 88 ALA A CA 1
ATOM 683 C C . ALA A 1 88 ? 1.159 -0.363 11.547 1.00 92.25 88 ALA A C 1
ATOM 685 O O . ALA A 1 88 ? 1.675 -1.168 12.321 1.00 92.25 88 ALA A O 1
ATOM 686 N N . ARG A 1 89 ? -0.015 0.213 11.788 1.00 93.25 89 ARG A N 1
ATOM 687 C CA . ARG A 1 89 ? -0.839 -0.015 12.976 1.00 93.25 89 ARG A CA 1
ATOM 688 C C . ARG A 1 89 ? -2.243 -0.372 12.523 1.00 93.25 89 ARG A C 1
ATOM 690 O O . ARG A 1 89 ? -2.770 0.269 11.612 1.00 93.25 89 ARG A O 1
ATOM 697 N N . VAL A 1 90 ? -2.849 -1.366 13.157 1.00 94.81 90 VAL A N 1
ATOM 698 C CA . VAL A 1 90 ? -4.224 -1.782 12.869 1.00 94.81 90 VAL A CA 1
ATOM 699 C C . VAL A 1 90 ? -5.073 -1.548 14.107 1.00 94.81 90 VAL A C 1
ATOM 701 O O . VAL A 1 90 ? -4.705 -1.957 15.204 1.00 94.81 90 VAL A O 1
ATOM 704 N N . PHE A 1 91 ? -6.213 -0.892 13.929 1.00 93.44 91 PHE A N 1
ATOM 705 C CA . PHE A 1 91 ? -7.198 -0.647 14.971 1.00 93.44 91 PHE A CA 1
ATOM 706 C C . PHE A 1 91 ? -8.546 -1.221 14.541 1.00 93.44 91 PHE A C 1
ATOM 708 O O . PHE A 1 91 ? -8.972 -1.033 13.405 1.00 93.44 91 PHE A O 1
ATOM 715 N N . GLN A 1 92 ? -9.245 -1.892 15.447 1.00 92.19 92 GLN A N 1
ATOM 716 C CA . GLN A 1 92 ? -10.634 -2.303 15.228 1.00 92.19 92 GLN A CA 1
ATOM 717 C C . GLN A 1 92 ? -11.611 -1.236 15.738 1.00 92.19 92 GLN A C 1
ATOM 719 O O . GLN A 1 92 ? -11.228 -0.346 16.509 1.00 92.19 92 GLN A O 1
ATOM 724 N N . GLY A 1 93 ? -12.882 -1.345 15.339 1.00 90.06 93 GLY A N 1
ATOM 725 C CA . GLY A 1 93 ? -13.972 -0.547 15.901 1.00 90.06 93 GLY A CA 1
ATOM 726 C C . GLY A 1 93 ? -13.926 -0.523 17.434 1.00 90.06 93 GLY A C 1
ATOM 727 O O . GLY A 1 93 ? -13.726 -1.547 18.086 1.00 90.06 93 GLY A O 1
ATOM 728 N N . GLY A 1 94 ? -14.028 0.670 18.019 1.00 88.31 94 GLY A N 1
ATOM 729 C CA . GLY A 1 94 ? -13.782 0.907 19.445 1.00 88.31 94 GLY A CA 1
ATOM 730 C C . GLY A 1 94 ? -12.363 1.381 19.775 1.00 88.31 94 GLY A C 1
ATOM 731 O O . GLY A 1 94 ? -12.100 1.803 20.901 1.00 88.31 94 GLY A O 1
ATOM 732 N N . GLY A 1 95 ? -11.452 1.380 18.796 1.00 88.69 95 GLY A N 1
ATOM 733 C CA . GLY A 1 95 ? -10.095 1.917 18.922 1.00 88.69 95 GLY A CA 1
ATOM 734 C C . GLY A 1 95 ? -9.105 1.005 19.635 1.00 88.69 95 GLY A C 1
ATOM 735 O O . GLY A 1 95 ? -8.076 1.492 20.109 1.00 88.69 95 GLY A O 1
ATOM 736 N N . ASN A 1 96 ? -9.417 -0.287 19.731 1.00 91.12 96 ASN A N 1
ATOM 737 C CA . ASN A 1 96 ? -8.471 -1.284 20.213 1.00 91.12 96 ASN A CA 1
ATOM 738 C C . ASN A 1 96 ? -7.428 -1.572 19.126 1.00 91.12 96 ASN A C 1
ATOM 740 O O . ASN A 1 96 ? -7.785 -1.770 17.966 1.00 91.12 96 ASN A O 1
ATOM 744 N N . GLU A 1 97 ? -6.154 -1.579 19.505 1.00 93.19 97 GLU A N 1
ATOM 745 C CA . GLU A 1 97 ? -5.044 -1.872 18.599 1.00 93.19 97 GLU A CA 1
ATOM 746 C C . GLU A 1 97 ? -4.822 -3.383 18.514 1.00 93.19 97 GLU A C 1
ATOM 748 O O . GLU A 1 97 ? -4.840 -4.074 19.534 1.00 93.19 97 GLU A O 1
ATOM 753 N N . ILE A 1 98 ? -4.615 -3.888 17.299 1.00 94.19 98 ILE A N 1
ATOM 754 C CA . ILE A 1 98 ? -4.298 -5.291 17.041 1.00 94.19 98 ILE A CA 1
ATOM 755 C C . ILE A 1 98 ? -2.796 -5.417 16.826 1.00 94.19 98 ILE A C 1
ATOM 757 O O . ILE A 1 98 ? -2.217 -4.718 15.995 1.00 94.19 98 ILE A O 1
ATOM 761 N N . LEU A 1 99 ? -2.173 -6.307 17.596 1.00 91.50 99 LEU A N 1
ATOM 762 C CA . LEU A 1 99 ? -0.742 -6.578 17.546 1.00 91.50 99 LEU A CA 1
ATOM 763 C C . LEU A 1 99 ? -0.512 -7.916 16.851 1.00 91.50 99 LEU A C 1
ATOM 765 O O . LEU A 1 99 ? -1.116 -8.912 17.221 1.00 91.50 99 LEU A O 1
ATOM 769 N N . GLY A 1 100 ? 0.399 -7.952 15.885 1.00 87.12 100 GLY A N 1
ATOM 770 C CA . GLY A 1 100 ? 0.698 -9.155 15.116 1.00 87.12 100 GLY A CA 1
ATOM 771 C C . GLY A 1 100 ? 2.111 -9.133 14.551 1.00 87.12 100 GLY A C 1
ATOM 772 O O . GLY A 1 100 ? 2.854 -8.166 14.722 1.00 87.12 100 GLY A O 1
ATOM 773 N N . THR A 1 101 ? 2.492 -10.224 13.891 1.00 86.94 101 THR A N 1
ATOM 774 C CA . THR A 1 101 ? 3.833 -10.400 13.309 1.00 86.94 101 THR A CA 1
ATOM 775 C C . THR A 1 101 ? 4.054 -9.564 12.056 1.00 86.94 101 THR A C 1
ATOM 777 O O . THR A 1 101 ? 5.170 -9.129 11.792 1.00 86.94 101 THR A O 1
ATOM 780 N N . ASP A 1 102 ? 2.992 -9.339 11.290 1.00 89.31 102 ASP A N 1
ATOM 781 C CA . ASP A 1 102 ? 2.984 -8.542 10.074 1.00 89.31 102 ASP A CA 1
ATOM 782 C C . ASP A 1 102 ? 1.602 -7.906 9.869 1.00 89.31 102 ASP A C 1
ATOM 784 O O . ASP A 1 102 ? 0.639 -8.179 10.596 1.00 89.31 102 ASP A O 1
ATOM 788 N N . LEU A 1 103 ? 1.504 -7.024 8.872 1.00 89.44 103 LEU A N 1
ATOM 789 C CA . LEU A 1 103 ? 0.268 -6.311 8.572 1.00 89.44 103 LEU A CA 1
ATOM 790 C C . LEU A 1 103 ? -0.885 -7.251 8.197 1.00 89.44 103 LEU A C 1
ATOM 792 O O . LEU A 1 103 ? -2.030 -6.975 8.549 1.00 89.44 103 LEU A O 1
ATOM 796 N N . GLN A 1 104 ? -0.600 -8.354 7.505 1.00 91.50 104 GLN A N 1
ATOM 797 C CA . GLN A 1 104 ? -1.629 -9.304 7.097 1.00 91.50 104 GLN A CA 1
ATOM 798 C C . GLN A 1 104 ? -2.236 -9.997 8.318 1.00 91.50 104 GLN A C 1
ATOM 800 O O . GLN A 1 104 ? -3.459 -10.030 8.443 1.00 91.50 104 GLN A O 1
ATOM 805 N N . ALA A 1 105 ? -1.401 -10.495 9.230 1.00 92.94 105 ALA A N 1
ATOM 806 C CA . ALA A 1 105 ? -1.831 -11.119 10.473 1.00 92.94 105 ALA A CA 1
ATOM 807 C C . ALA A 1 105 ? -2.690 -10.158 11.308 1.00 92.94 105 ALA A C 1
ATOM 809 O O . ALA A 1 105 ? -3.785 -10.526 11.728 1.00 92.94 105 ALA A O 1
ATOM 810 N N . MET A 1 106 ? -2.247 -8.902 11.457 1.00 93.56 106 MET A N 1
ATOM 811 C CA . MET A 1 106 ? -2.998 -7.881 12.195 1.00 93.56 106 MET A CA 1
ATOM 812 C C . MET A 1 106 ? -4.374 -7.594 11.575 1.00 93.56 106 MET A C 1
ATOM 814 O O . MET A 1 106 ? -5.364 -7.467 12.293 1.00 93.56 106 MET A O 1
ATOM 818 N N . VAL A 1 107 ? -4.466 -7.495 10.244 1.00 92.38 107 VAL A N 1
ATOM 819 C CA . VAL A 1 107 ? -5.744 -7.243 9.555 1.00 92.38 107 VAL A CA 1
ATOM 820 C C . VAL A 1 107 ? -6.682 -8.446 9.651 1.00 92.38 107 VAL A C 1
ATOM 822 O O . VAL A 1 107 ? -7.879 -8.258 9.861 1.00 92.38 107 VAL A O 1
ATOM 825 N N . LEU A 1 108 ? -6.163 -9.669 9.514 1.00 92.56 108 LEU A N 1
ATOM 826 C CA . LEU A 1 108 ? -6.968 -10.887 9.626 1.00 92.56 108 LEU A CA 1
ATOM 827 C C . LEU A 1 108 ? -7.534 -11.064 11.036 1.00 92.56 108 LEU A C 1
ATOM 829 O O . LEU A 1 108 ? -8.712 -11.377 11.176 1.00 92.56 108 LEU A O 1
ATOM 833 N N . GLU A 1 109 ? -6.733 -10.810 12.070 1.00 92.56 109 GLU A N 1
ATOM 834 C CA . GLU A 1 109 ? -7.196 -10.858 13.458 1.00 92.56 109 GLU A CA 1
ATOM 835 C C . GLU A 1 109 ? -8.235 -9.765 13.750 1.00 92.56 109 GLU A C 1
ATOM 837 O O . GLU A 1 109 ? -9.272 -10.043 14.352 1.00 92.56 109 GLU A O 1
ATOM 842 N N . ALA A 1 110 ? -8.020 -8.539 13.258 1.00 91.38 110 ALA A N 1
ATOM 843 C CA . ALA A 1 110 ? -9.009 -7.465 13.371 1.00 91.38 110 ALA A CA 1
ATOM 844 C C . ALA A 1 110 ? -10.341 -7.833 12.695 1.00 91.38 110 ALA A C 1
ATOM 846 O O . ALA A 1 110 ? -11.411 -7.560 13.237 1.00 91.38 110 ALA A O 1
ATOM 847 N N . ALA A 1 111 ? -10.278 -8.461 11.517 1.00 90.00 111 ALA A N 1
ATOM 848 C CA . ALA A 1 111 ? -11.454 -8.899 10.776 1.00 90.00 111 ALA A CA 1
ATOM 849 C C . ALA A 1 111 ? -12.184 -10.060 11.472 1.00 90.00 111 ALA A C 1
ATOM 851 O O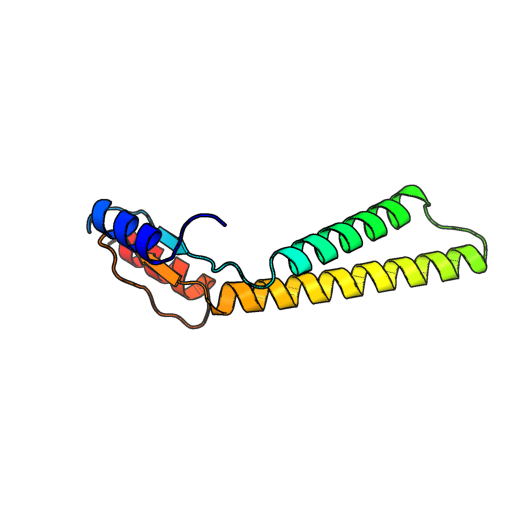 . ALA A 1 111 ? -13.410 -10.053 11.526 1.00 90.00 111 ALA A O 1
ATOM 852 N N . ASP A 1 112 ? -11.459 -11.029 12.039 1.00 90.62 112 ASP A N 1
ATOM 853 C CA . ASP A 1 112 ? -12.056 -12.128 12.810 1.00 90.62 112 ASP A CA 1
ATOM 854 C C . ASP A 1 112 ? -12.758 -11.614 14.076 1.00 90.62 112 ASP A C 1
ATOM 856 O O . ASP A 1 112 ? -13.862 -12.046 14.402 1.00 90.62 112 ASP A O 1
ATOM 860 N N . ASN A 1 113 ? -12.164 -10.632 14.758 1.00 87.75 113 ASN A N 1
ATOM 861 C CA . ASN A 1 113 ? -12.785 -9.981 15.911 1.00 87.75 113 ASN A CA 1
ATOM 862 C C . ASN A 1 113 ? -14.028 -9.166 15.534 1.00 87.75 113 ASN A C 1
ATOM 864 O O . ASN A 1 113 ? -14.973 -9.115 16.312 1.00 87.75 113 ASN A O 1
ATOM 868 N N . ALA A 1 114 ? -14.044 -8.556 14.347 1.00 85.00 114 ALA A N 1
ATOM 869 C CA . ALA A 1 114 ? -15.173 -7.780 13.838 1.00 85.00 114 ALA A CA 1
ATOM 870 C C . ALA A 1 114 ? -16.404 -8.630 13.464 1.00 85.00 114 ALA A C 1
ATOM 872 O O . ALA A 1 114 ? -17.496 -8.084 13.306 1.00 85.00 114 ALA A O 1
ATOM 873 N N . LEU A 1 115 ? -16.233 -9.944 13.284 1.00 81.19 115 LEU A N 1
ATOM 874 C CA . LEU A 1 115 ? -17.307 -10.885 12.949 1.00 81.19 115 LEU A CA 1
ATOM 875 C C . LEU A 1 115 ? -17.958 -11.543 14.179 1.00 81.19 115 LEU A C 1
ATOM 877 O O . LEU A 1 115 ? -18.958 -12.245 14.016 1.00 81.19 115 LEU A O 1
ATOM 881 N N . LYS A 1 116 ? -17.385 -11.356 15.372 1.00 67.50 116 LYS A N 1
ATOM 882 C CA . LYS A 1 116 ? -17.866 -11.919 16.644 1.00 67.50 116 LYS A CA 1
ATOM 883 C C . LYS A 1 116 ? -18.747 -10.925 17.391 1.00 67.50 116 LYS A C 1
ATOM 885 O O . LYS A 1 116 ? -19.736 -11.398 17.993 1.00 67.50 116 LYS A O 1
#

pLDDT: mean 88.53, std 5.81, range [64.88, 96.0]

Sequence (116 aa):
WSIDENSVRADARQAGNQSPIVFVFIPKRSADDLRRHLIDFKAAGATLERRGTPNTPEGTEARSAMETTRQRAADKIHELLDEAFSGARVFQGGGNEILGTDLQAMVLEAADNALK

Foldseek 3Di:
DPDDPVNQLVVLQVLAQLRLDKGKDFDDDPVVLLVVLVVQLVVLVCVDVVVDDDPDPVSVVVNVVSVVSNVVSVVSNVVRVQVRFVPMWMAHRSSDTFDDPTPVRSVVVSNVSNVD

Radius of gyration: 20.51 Å; chains: 1; bounding box: 44×26×54 Å